Protein AF-A0AAV0Y1Q4-F1 (afdb_monomer_lite)

pLDDT: mean 83.1, std 16.44, range [34.47, 97.0]

Sequence (114 aa):
MRDSINSKRNNLNVQSIKKYLDKGNKQPVLVFFGGSTDKEIVVRLGLGNYTMLELTSYDLCDNLVFYLQLKIMSTKKIIAQEEIGYADKSGRQLNLSETQKLVCNQVHPITYEQ

Organism: NCBI:txid13131

Foldseek 3Di:
DDDDPPDPDPCPALVNVVCVCPPDDDQREAEEEVCPVVQVVCVVSVNNPGFYKYWWWFDPPPPQWIKTFIAGPVVRDTPDIDTLGGDDDDDTTDHPVRSCVSNDPDDDPDDDPD

Structure (mmCIF, N/CA/C/O backbone):
data_AF-A0AAV0Y1Q4-F1
#
_entry.id   AF-A0AAV0Y1Q4-F1
#
loop_
_atom_site.group_PDB
_atom_site.id
_atom_site.type_symbol
_atom_site.label_atom_id
_atom_site.label_alt_id
_atom_site.label_comp_id
_atom_site.label_asym_id
_atom_site.label_entity_id
_atom_site.label_seq_id
_atom_site.pdbx_PDB_ins_code
_atom_site.Cartn_x
_atom_site.Cartn_y
_atom_site.Cartn_z
_atom_site.occupancy
_atom_site.B_iso_or_equiv
_atom_site.auth_seq_id
_atom_site.auth_comp_id
_atom_site.auth_asym_id
_atom_site.auth_atom_id
_atom_site.pdbx_PDB_model_num
ATOM 1 N N . MET A 1 1 ? -28.458 9.961 -16.756 1.00 36.31 1 MET A N 1
ATOM 2 C CA . MET A 1 1 ? -28.415 10.710 -15.484 1.00 36.31 1 MET A CA 1
ATOM 3 C C . MET A 1 1 ? -28.968 9.813 -14.396 1.00 36.31 1 MET A C 1
ATOM 5 O O . MET A 1 1 ? -30.156 9.528 -14.433 1.00 36.31 1 MET A O 1
ATOM 9 N N . ARG A 1 2 ? -28.123 9.263 -13.520 1.00 34.47 2 ARG A N 1
ATOM 10 C CA . ARG A 1 2 ? -28.567 8.405 -12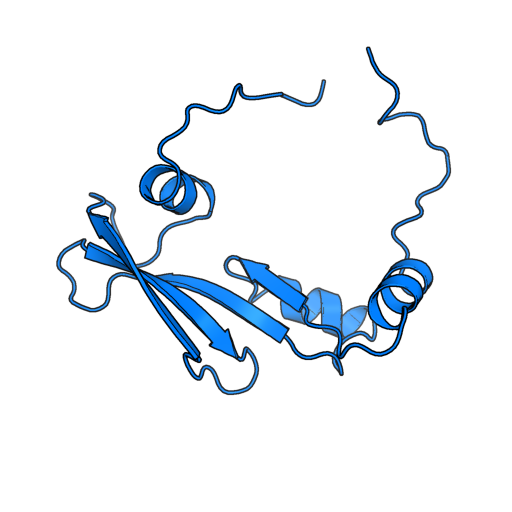.410 1.00 34.47 2 ARG A CA 1
ATOM 11 C C . ARG A 1 2 ? -27.940 8.900 -11.108 1.00 34.47 2 ARG A C 1
ATOM 13 O O . ARG A 1 2 ? -26.793 8.601 -10.814 1.00 34.47 2 ARG A O 1
ATOM 20 N N . ASP A 1 3 ? -28.713 9.716 -10.403 1.00 37.53 3 ASP A N 1
ATOM 21 C CA . ASP A 1 3 ? -28.967 9.685 -8.957 1.00 37.53 3 ASP A CA 1
ATOM 22 C C . ASP A 1 3 ? -27.817 9.528 -7.939 1.00 37.53 3 ASP A C 1
ATOM 24 O O . ASP A 1 3 ? -28.097 9.118 -6.815 1.00 37.53 3 ASP A O 1
ATOM 28 N N . SER A 1 4 ? -26.558 9.889 -8.224 1.00 43.00 4 SER A N 1
ATOM 29 C CA . SER A 1 4 ? -25.532 9.960 -7.154 1.00 43.00 4 SER A CA 1
ATOM 30 C C . SER A 1 4 ? -25.304 11.373 -6.594 1.00 43.00 4 SER A C 1
ATOM 32 O O . SER A 1 4 ? -24.953 11.518 -5.425 1.00 43.00 4 SER A O 1
ATOM 34 N N . ILE A 1 5 ? -25.587 12.431 -7.365 1.00 46.06 5 ILE A N 1
ATOM 35 C CA . ILE A 1 5 ? -25.145 13.800 -7.022 1.00 46.06 5 ILE A CA 1
ATOM 36 C C . ILE A 1 5 ? -26.179 14.591 -6.188 1.00 46.06 5 ILE A C 1
ATOM 38 O O . ILE A 1 5 ? -25.846 15.592 -5.563 1.00 46.06 5 ILE A O 1
ATOM 42 N N . ASN A 1 6 ? -27.427 14.120 -6.073 1.00 45.22 6 ASN A N 1
ATOM 43 C CA . ASN A 1 6 ? -28.514 14.855 -5.400 1.00 45.22 6 ASN A CA 1
ATOM 44 C C . ASN A 1 6 ? -28.898 14.328 -4.002 1.00 45.22 6 ASN A C 1
ATOM 46 O O . ASN A 1 6 ? -30.043 14.474 -3.564 1.00 45.22 6 ASN A O 1
ATOM 50 N N . SER A 1 7 ? -27.961 13.740 -3.251 1.00 50.06 7 SER A N 1
ATOM 51 C CA . SER A 1 7 ? -28.222 13.414 -1.843 1.00 50.06 7 SER A CA 1
ATOM 52 C C . SER A 1 7 ? -27.869 14.609 -0.939 1.00 50.06 7 SER A C 1
ATOM 54 O O . SER A 1 7 ? -26.709 14.935 -0.714 1.00 50.06 7 SER A O 1
ATOM 56 N N . LYS A 1 8 ? -28.886 15.271 -0.365 1.00 53.78 8 LYS A N 1
ATOM 57 C CA . LYS A 1 8 ? -28.738 16.348 0.646 1.00 53.78 8 LYS A CA 1
ATOM 58 C C . LYS A 1 8 ? -28.131 15.873 1.982 1.00 53.78 8 LYS A C 1
ATOM 60 O O . LYS A 1 8 ? -28.125 16.617 2.959 1.00 53.78 8 LYS A O 1
ATOM 65 N N . ARG A 1 9 ? -27.665 14.624 2.069 1.00 50.09 9 ARG A N 1
ATOM 66 C CA . ARG A 1 9 ? -27.104 14.019 3.278 1.00 50.09 9 ARG A CA 1
ATOM 67 C C . ARG A 1 9 ? -25.674 13.593 2.993 1.00 50.09 9 ARG A C 1
ATOM 69 O O . ARG A 1 9 ? -25.439 12.507 2.472 1.00 50.09 9 ARG A O 1
ATOM 76 N N . ASN A 1 10 ? -24.718 14.432 3.382 1.00 53.47 10 ASN A N 1
ATOM 77 C CA . ASN A 1 10 ? -23.335 13.997 3.494 1.00 53.47 10 ASN A CA 1
ATOM 78 C C . ASN A 1 10 ? -23.243 12.968 4.639 1.00 53.47 10 ASN A C 1
ATOM 80 O O . ASN A 1 10 ? -23.078 13.319 5.807 1.00 53.47 10 ASN A O 1
ATOM 84 N N . ASN A 1 11 ? -23.444 11.692 4.306 1.00 56.09 11 ASN A N 1
ATOM 85 C CA . ASN A 1 11 ? -23.382 10.573 5.248 1.00 56.09 11 ASN A CA 1
ATOM 86 C C . ASN A 1 11 ? -21.933 10.159 5.556 1.00 56.09 11 ASN A C 1
ATOM 88 O O . ASN A 1 11 ? -21.714 9.250 6.350 1.00 56.09 11 ASN A O 1
ATOM 92 N N . LEU A 1 12 ? -20.935 10.809 4.951 1.00 66.06 12 LEU A N 1
ATOM 93 C CA . LEU A 1 12 ? -19.520 10.556 5.201 1.00 66.06 12 LEU A CA 1
ATOM 94 C C . LEU A 1 12 ? -19.021 11.460 6.337 1.00 66.06 12 LEU A C 1
ATOM 96 O O . LEU A 1 12 ? -18.159 12.316 6.172 1.00 66.06 12 LEU A O 1
ATOM 100 N N . ASN A 1 13 ? -19.606 11.283 7.522 1.00 79.62 13 ASN A N 1
ATOM 101 C CA . ASN A 1 13 ? -19.116 11.897 8.754 1.00 79.62 13 ASN A CA 1
ATOM 102 C C . ASN A 1 13 ? -18.383 10.860 9.620 1.00 79.62 13 ASN A C 1
ATOM 104 O O . ASN A 1 13 ? -18.570 9.651 9.467 1.00 79.62 13 ASN A O 1
ATOM 108 N N . VAL A 1 14 ? -17.562 11.333 10.563 1.00 83.06 14 VAL A N 1
ATOM 109 C CA . VAL A 1 14 ? -16.761 10.470 11.452 1.00 83.06 14 VAL A CA 1
ATOM 110 C C . VAL A 1 14 ? -17.615 9.417 12.157 1.00 83.06 14 VAL A C 1
ATOM 112 O O . VAL A 1 14 ? -17.200 8.268 12.267 1.00 83.06 14 VAL A O 1
ATOM 115 N N . GLN A 1 15 ? -18.818 9.781 12.611 1.00 84.81 15 GLN A N 1
ATOM 116 C CA . GLN A 1 15 ? -19.717 8.853 13.304 1.00 84.81 15 GLN A CA 1
ATOM 117 C C . GLN A 1 15 ? -20.175 7.710 12.395 1.00 84.81 15 GLN A C 1
ATOM 119 O O . GLN A 1 15 ? -20.243 6.565 12.834 1.00 84.81 15 GLN A O 1
ATOM 124 N N . SER A 1 16 ? -20.451 8.004 11.127 1.00 85.31 16 SER A N 1
ATOM 125 C CA . SER A 1 16 ? -20.865 7.008 10.140 1.00 85.31 16 SER A CA 1
ATOM 126 C C . SER A 1 16 ? -19.716 6.065 9.790 1.00 85.31 16 SER A C 1
ATOM 128 O O . SER A 1 16 ? -19.930 4.858 9.701 1.00 85.31 16 SER A O 1
ATOM 130 N N . ILE A 1 17 ? -18.490 6.591 9.692 1.00 84.62 17 ILE A N 1
ATOM 131 C CA . ILE A 1 17 ? -17.278 5.783 9.497 1.00 84.62 17 ILE A CA 1
ATOM 132 C C . ILE A 1 17 ? -17.041 4.876 10.711 1.00 84.62 17 ILE A C 1
ATOM 134 O O . ILE A 1 17 ? -16.890 3.671 10.540 1.00 84.62 17 ILE A O 1
ATOM 138 N N . LYS A 1 18 ? -17.090 5.412 11.939 1.00 86.50 18 LYS A N 1
ATOM 139 C CA . LYS A 1 18 ? -16.947 4.614 13.174 1.00 86.50 18 LYS A CA 1
ATOM 140 C C . LYS A 1 18 ? -17.991 3.510 13.257 1.00 86.50 18 LYS A C 1
ATOM 142 O O . LYS A 1 18 ? -17.646 2.351 13.423 1.00 86.50 18 LYS A O 1
ATOM 147 N N . LYS A 1 19 ? -19.263 3.844 13.022 1.00 87.38 19 LYS A N 1
ATOM 148 C CA . LYS A 1 19 ? -20.355 2.864 13.015 1.00 87.38 19 LYS A CA 1
ATOM 149 C C . LYS A 1 19 ? -20.130 1.744 11.997 1.00 87.38 19 LYS A C 1
ATOM 151 O O . LYS A 1 19 ? -20.569 0.626 12.239 1.00 87.38 19 LYS A O 1
ATOM 156 N N . TYR A 1 20 ? -19.497 2.040 10.863 1.00 87.12 20 TYR A N 1
ATOM 157 C CA . TYR A 1 20 ? -19.136 1.031 9.872 1.00 87.12 20 TYR A CA 1
ATOM 158 C C . TYR A 1 20 ? -17.964 0.158 10.339 1.00 87.12 20 TYR A C 1
ATOM 160 O O . TYR A 1 20 ? -18.049 -1.062 10.233 1.00 87.12 20 TYR A O 1
ATOM 168 N N . LEU A 1 21 ? -16.905 0.768 10.882 1.00 87.38 21 LEU A N 1
ATOM 169 C CA . LEU A 1 21 ? -15.720 0.059 11.380 1.00 87.38 21 LEU A CA 1
ATOM 170 C C . LEU A 1 21 ? -16.044 -0.844 12.575 1.00 87.38 21 LEU A C 1
ATOM 172 O O . LEU A 1 21 ? -15.571 -1.972 12.638 1.00 87.38 21 LEU A O 1
ATOM 176 N N . ASP A 1 22 ? -16.909 -0.385 13.473 1.00 87.50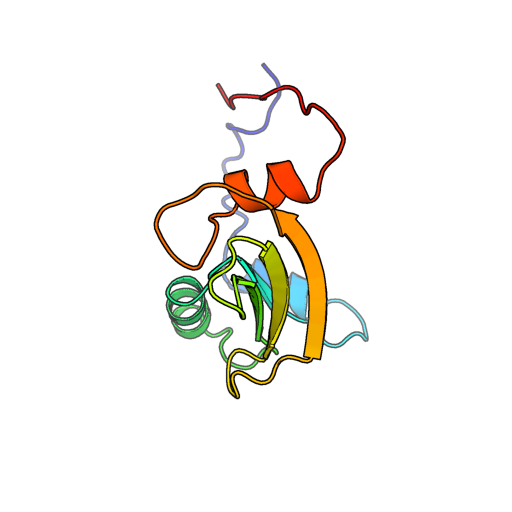 22 ASP A N 1
ATOM 177 C CA . ASP A 1 22 ? -17.291 -1.110 14.687 1.00 87.50 22 ASP A CA 1
ATOM 178 C C . ASP A 1 22 ? -18.443 -2.108 14.438 1.00 87.50 22 ASP A C 1
ATOM 180 O O . ASP A 1 22 ? -19.003 -2.688 15.371 1.00 87.50 22 ASP A O 1
ATOM 184 N N . LYS A 1 23 ? -18.859 -2.302 13.177 1.00 87.19 23 LYS A N 1
ATOM 185 C CA . LYS A 1 23 ? -19.993 -3.166 12.840 1.00 87.19 23 LYS A CA 1
ATOM 186 C C . LYS A 1 23 ? -19.598 -4.645 12.875 1.00 87.19 23 LYS A C 1
ATOM 188 O O . LYS A 1 23 ? -18.938 -5.154 11.971 1.00 87.19 23 LYS A O 1
ATOM 193 N N . GLY A 1 24 ? -20.159 -5.370 13.840 1.00 83.88 24 GLY A N 1
ATOM 194 C CA . GLY A 1 24 ? -20.016 -6.824 13.967 1.00 83.88 24 GLY A CA 1
ATOM 195 C C . GLY A 1 24 ? -18.788 -7.236 14.781 1.00 83.88 24 GLY A C 1
ATOM 196 O O . GLY A 1 24 ? -18.153 -6.413 15.422 1.00 83.88 24 GLY A O 1
ATOM 197 N N . ASN A 1 25 ? -18.452 -8.529 14.760 1.00 83.31 25 ASN A N 1
ATOM 198 C CA . ASN A 1 25 ? -17.409 -9.111 15.622 1.00 83.31 25 ASN A CA 1
ATOM 199 C C . ASN A 1 25 ? -16.051 -9.276 14.914 1.00 83.31 25 ASN A C 1
ATOM 201 O O . ASN A 1 25 ? -15.321 -10.227 15.186 1.00 83.31 25 ASN A O 1
ATOM 205 N N . LYS A 1 26 ? -15.724 -8.405 13.954 1.00 85.38 26 LYS A N 1
ATOM 206 C CA . LYS A 1 26 ? -14.439 -8.444 13.237 1.00 85.38 26 LYS A CA 1
ATOM 207 C C . LYS A 1 26 ? -13.585 -7.255 13.641 1.00 85.38 26 LYS A C 1
ATOM 209 O O . LYS A 1 26 ? -14.114 -6.190 13.931 1.00 85.38 26 LYS A O 1
ATOM 214 N N . GLN A 1 27 ? -12.269 -7.431 13.611 1.00 87.50 27 GLN A N 1
ATOM 215 C CA . GLN A 1 27 ? -11.343 -6.325 13.805 1.00 87.50 27 GLN A CA 1
ATOM 216 C C . GLN A 1 27 ? -11.298 -5.470 12.527 1.00 87.50 27 GLN A C 1
ATOM 218 O O . GLN A 1 27 ? -10.913 -5.986 11.473 1.00 87.50 27 GLN A O 1
ATOM 223 N N . PRO A 1 28 ? -11.699 -4.190 12.578 1.00 90.81 28 PRO A N 1
ATOM 224 C CA . PRO A 1 28 ? -11.616 -3.307 11.424 1.00 90.81 28 PRO A CA 1
ATOM 225 C C . PRO A 1 28 ? -10.167 -3.009 11.040 1.00 90.81 28 PRO A C 1
ATOM 227 O O . PRO A 1 28 ? -9.314 -2.737 11.890 1.00 90.81 28 PRO A O 1
ATOM 230 N N . VAL A 1 29 ? -9.918 -3.012 9.733 1.00 91.00 29 VAL A N 1
ATOM 231 C CA . VAL A 1 29 ? -8.631 -2.665 9.132 1.00 91.00 29 VAL A CA 1
ATOM 232 C C . VAL A 1 29 ? -8.867 -1.608 8.063 1.00 91.00 29 VAL A C 1
ATOM 234 O O . VAL A 1 29 ? -9.722 -1.774 7.194 1.00 91.00 29 VAL A O 1
ATOM 237 N N . LEU A 1 30 ? -8.101 -0.525 8.130 1.00 91.88 30 LEU A N 1
ATOM 238 C CA . LEU A 1 30 ? -8.069 0.520 7.114 1.00 91.88 30 LEU A CA 1
ATOM 239 C C . LEU A 1 30 ? -6.904 0.242 6.166 1.00 91.88 30 LEU A C 1
ATOM 241 O O . LEU A 1 30 ? -5.775 0.076 6.623 1.00 91.88 30 LEU A O 1
ATOM 245 N N . VAL A 1 31 ? -7.169 0.188 4.863 1.00 93.25 31 VAL A N 1
ATOM 246 C CA . VAL A 1 31 ? -6.144 -0.040 3.838 1.00 93.25 31 VAL A CA 1
ATOM 247 C C . VAL A 1 31 ? -6.080 1.181 2.934 1.00 93.25 31 VAL A C 1
ATOM 249 O O . VAL A 1 31 ? -7.098 1.590 2.381 1.00 93.25 31 VAL A O 1
ATOM 252 N N . PHE A 1 32 ? -4.886 1.746 2.778 1.00 92.81 32 PHE A N 1
ATOM 253 C CA . PHE A 1 32 ? -4.641 2.924 1.947 1.00 92.81 32 PHE A CA 1
ATOM 254 C C . PHE A 1 32 ? -3.697 2.590 0.800 1.00 92.81 32 PHE A C 1
ATOM 256 O O . PHE A 1 32 ? -2.789 1.781 0.978 1.00 92.81 32 PHE A O 1
ATOM 263 N N . PHE A 1 33 ? -3.855 3.252 -0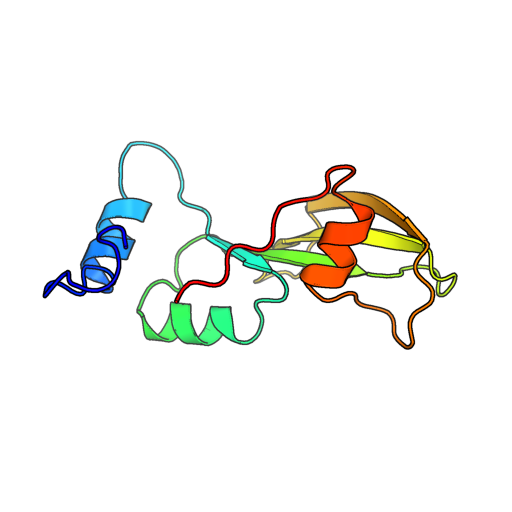.345 1.00 91.31 33 PHE A N 1
ATOM 264 C CA . PHE A 1 33 ? -2.896 3.167 -1.444 1.00 91.31 33 PHE A CA 1
ATOM 265 C C . PHE A 1 33 ? -1.965 4.385 -1.410 1.00 91.31 33 PHE A C 1
ATOM 267 O O . PHE A 1 33 ? -2.405 5.491 -1.702 1.00 91.31 33 PHE A O 1
ATOM 274 N N . GLY A 1 34 ? -0.693 4.205 -1.040 1.00 81.25 34 GLY A N 1
ATOM 275 C CA . GLY A 1 34 ? 0.240 5.336 -0.873 1.00 81.25 34 GLY A CA 1
ATOM 276 C C . GLY A 1 34 ? -0.190 6.347 0.207 1.00 81.25 34 GLY A C 1
ATOM 277 O O . GLY A 1 34 ? -0.046 7.553 0.033 1.00 81.25 34 GLY A O 1
ATOM 278 N N . GLY A 1 35 ? -0.751 5.855 1.315 1.00 76.06 35 GLY A N 1
ATOM 279 C CA . GLY A 1 35 ? -1.560 6.636 2.260 1.00 76.06 35 GLY A CA 1
ATOM 280 C C . GLY A 1 35 ? -0.822 7.467 3.308 1.00 76.06 35 GLY A C 1
ATOM 281 O O . GLY A 1 35 ? -1.357 7.662 4.401 1.00 76.06 35 GLY A O 1
ATOM 282 N N . SER A 1 36 ? 0.397 7.944 3.049 1.00 75.88 36 SER A N 1
ATOM 283 C CA . SER A 1 36 ? 1.144 8.740 4.039 1.00 75.88 36 SER A CA 1
ATOM 284 C C . SER A 1 36 ? 0.367 9.977 4.502 1.00 75.88 36 SER A C 1
ATOM 286 O O . SER A 1 36 ? 0.319 10.250 5.701 1.00 75.88 36 SER A O 1
ATOM 288 N N . THR A 1 37 ? -0.289 10.673 3.571 1.00 80.69 37 THR A N 1
ATOM 289 C CA . THR A 1 37 ? -1.139 11.839 3.860 1.00 80.69 37 THR A CA 1
ATOM 290 C C . THR A 1 37 ? -2.492 11.423 4.441 1.00 80.69 37 THR A C 1
ATOM 292 O O . THR A 1 37 ? -2.975 12.037 5.394 1.00 80.69 37 THR A O 1
ATOM 295 N N . ASP A 1 38 ? -3.077 10.333 3.942 1.00 83.38 38 ASP A N 1
ATOM 296 C CA . ASP A 1 38 ? -4.375 9.827 4.410 1.00 83.38 38 ASP A CA 1
ATOM 297 C C . ASP A 1 38 ? -4.345 9.440 5.891 1.00 83.38 38 ASP A C 1
ATOM 299 O O . ASP A 1 38 ? -5.291 9.709 6.633 1.00 83.38 38 ASP A O 1
ATOM 303 N N . LYS A 1 39 ? -3.224 8.876 6.358 1.00 86.25 39 LYS A N 1
ATOM 304 C CA . LYS A 1 39 ? -3.014 8.554 7.774 1.00 86.25 39 LYS A CA 1
ATOM 305 C C . LYS A 1 39 ? -3.221 9.772 8.670 1.00 86.25 39 LYS A C 1
ATOM 307 O O . LYS A 1 39 ? -3.854 9.658 9.718 1.00 86.25 39 LYS A O 1
ATOM 312 N N . GLU A 1 40 ? -2.689 10.930 8.286 1.00 87.25 40 GLU A N 1
ATOM 313 C CA . GLU A 1 40 ? -2.811 12.144 9.091 1.00 87.25 40 GLU A CA 1
ATOM 314 C C . GLU A 1 40 ? -4.26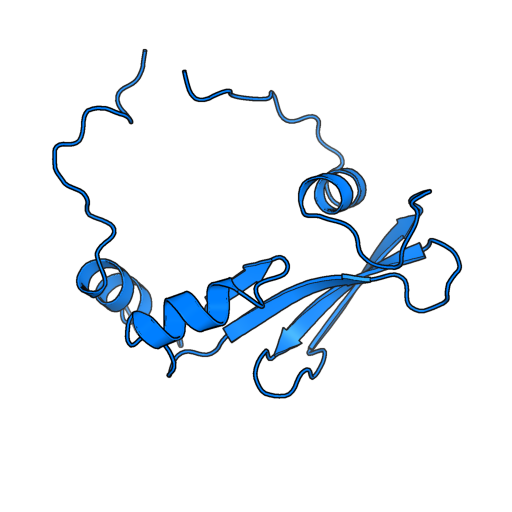8 12.610 9.177 1.00 87.25 40 GLU A C 1
ATOM 316 O O . GLU A 1 40 ? -4.754 12.942 10.260 1.00 87.25 40 GLU A O 1
ATOM 321 N N . ILE A 1 41 ? -4.992 12.557 8.057 1.00 86.94 41 ILE A N 1
ATOM 322 C CA . ILE A 1 41 ? -6.421 12.880 8.003 1.00 86.94 41 ILE A CA 1
ATOM 323 C C . ILE A 1 41 ? -7.200 11.956 8.946 1.00 86.94 41 ILE A C 1
ATOM 325 O O . ILE A 1 41 ? -7.972 12.420 9.781 1.00 86.94 41 ILE A O 1
ATOM 329 N N . VAL A 1 42 ? -6.955 10.650 8.878 1.00 87.75 42 VAL A N 1
ATOM 330 C CA . VAL A 1 42 ? -7.637 9.634 9.696 1.00 87.75 42 VAL A CA 1
ATOM 331 C C . VAL A 1 42 ? -7.348 9.819 11.189 1.00 87.75 42 VAL A C 1
ATOM 333 O O . VAL A 1 42 ? -8.255 9.709 12.018 1.00 87.75 42 VAL A O 1
ATOM 336 N N . VAL A 1 43 ? -6.112 10.174 11.551 1.00 87.81 43 VAL A N 1
ATOM 337 C CA . VAL A 1 43 ? -5.755 10.525 12.934 1.00 87.81 43 VAL A CA 1
ATOM 338 C C . VAL A 1 43 ? -6.527 11.761 13.398 1.00 87.81 43 VAL A C 1
ATOM 340 O O . VAL A 1 43 ? -7.126 11.722 14.473 1.00 87.81 43 VAL A O 1
ATOM 343 N N . ARG A 1 44 ? -6.597 12.822 12.581 1.00 88.88 44 ARG A N 1
ATOM 344 C CA . ARG A 1 44 ? -7.367 14.044 12.892 1.00 88.88 44 ARG A CA 1
ATOM 345 C C . ARG A 1 44 ? -8.871 13.782 13.015 1.00 88.88 44 ARG A C 1
ATOM 347 O O . ARG A 1 44 ? -9.541 14.440 13.803 1.00 88.88 44 ARG A O 1
ATOM 354 N N . LEU A 1 45 ? -9.396 12.785 12.303 1.00 87.00 45 LEU A N 1
ATOM 355 C CA . LEU A 1 45 ? -10.781 12.314 12.432 1.00 87.00 45 LEU A CA 1
ATOM 356 C C . LEU A 1 45 ? -11.021 11.461 13.696 1.00 87.00 45 LEU A C 1
ATOM 358 O O . LEU A 1 45 ? -12.137 10.994 13.926 1.00 87.00 45 LEU A O 1
ATOM 362 N N . GLY A 1 46 ? -10.001 11.238 14.532 1.00 87.12 46 GLY A N 1
ATOM 363 C CA . GLY A 1 46 ? -10.114 10.437 15.752 1.00 87.12 46 GLY A CA 1
ATOM 364 C C . GLY A 1 46 ? -10.265 8.939 15.476 1.00 87.12 46 GLY A C 1
ATOM 365 O O . GLY A 1 46 ? -10.921 8.235 16.248 1.00 87.12 46 GLY A O 1
ATOM 366 N N . LEU A 1 47 ? -9.695 8.471 14.362 1.00 87.88 47 LEU A N 1
ATOM 367 C CA . LEU A 1 47 ? -9.674 7.074 13.912 1.00 87.88 47 LEU A CA 1
ATOM 368 C C . LEU A 1 47 ? -8.252 6.475 13.987 1.00 87.88 47 LEU A C 1
ATOM 370 O O . LEU A 1 47 ? -7.976 5.426 13.413 1.00 87.88 47 LEU A O 1
ATOM 374 N N . GLY A 1 48 ? -7.334 7.131 14.705 1.00 85.75 48 GLY A N 1
ATOM 375 C CA . GLY A 1 48 ? -5.927 6.727 14.826 1.00 85.75 48 GLY A CA 1
ATOM 376 C C . GLY A 1 48 ? -5.687 5.355 15.470 1.00 85.75 48 GLY A C 1
ATOM 377 O O . GLY A 1 48 ? -4.625 4.773 15.275 1.00 85.75 48 GLY A O 1
ATOM 378 N N . ASN A 1 49 ? -6.667 4.838 16.214 1.00 88.00 49 ASN A N 1
ATOM 379 C CA . ASN A 1 49 ? -6.540 3.595 16.983 1.00 88.00 49 ASN A CA 1
ATOM 380 C C . ASN A 1 49 ? -6.820 2.331 16.155 1.00 88.00 49 ASN A C 1
ATOM 382 O O . ASN A 1 49 ? -6.578 1.224 16.631 1.00 88.00 49 ASN A O 1
ATOM 386 N N . TYR A 1 50 ? -7.348 2.478 14.939 1.00 90.62 50 TYR A N 1
ATOM 387 C CA . TYR A 1 50 ? -7.620 1.345 14.062 1.00 90.62 50 TYR A CA 1
ATOM 388 C C . TYR A 1 50 ? -6.336 0.829 13.412 1.00 90.62 50 TYR A C 1
ATOM 390 O O . TYR A 1 50 ? -5.396 1.585 13.161 1.00 90.62 50 TYR A O 1
ATOM 398 N N . THR A 1 51 ? -6.293 -0.468 13.102 1.00 91.75 51 THR A N 1
ATOM 399 C CA . THR A 1 51 ? -5.175 -1.044 12.352 1.00 91.75 51 THR A CA 1
ATOM 400 C C . THR A 1 51 ? -5.143 -0.442 10.951 1.00 91.75 51 THR A C 1
ATOM 402 O O . THR A 1 51 ? -6.123 -0.529 10.213 1.00 91.75 51 THR A O 1
ATOM 405 N N . MET A 1 52 ? -4.008 0.156 10.585 1.00 93.94 52 MET A N 1
ATOM 406 C CA . MET A 1 52 ? -3.808 0.791 9.284 1.00 93.94 52 MET A CA 1
ATOM 407 C C . MET A 1 52 ? -2.736 0.059 8.490 1.00 93.94 52 MET A C 1
ATOM 409 O O . MET A 1 52 ? -1.609 -0.135 8.967 1.00 93.94 52 MET A O 1
ATOM 413 N N . LEU A 1 53 ? -3.092 -0.309 7.268 1.00 95.31 53 LEU A N 1
ATOM 414 C CA . LEU A 1 53 ? -2.218 -0.933 6.298 1.00 95.31 53 LEU A CA 1
ATOM 415 C C . LEU A 1 53 ? -2.023 -0.013 5.097 1.00 95.31 53 LEU A C 1
ATOM 417 O O . LEU A 1 53 ? -2.917 0.724 4.690 1.00 95.31 53 LEU A O 1
ATOM 421 N N . GLU A 1 54 ? -0.838 -0.087 4.521 1.00 94.81 54 GLU A N 1
ATOM 422 C CA . GLU A 1 54 ? -0.443 0.644 3.330 1.00 94.81 54 GLU A CA 1
ATOM 423 C C . GLU A 1 54 ? -0.157 -0.362 2.221 1.00 94.81 54 GLU A C 1
ATOM 425 O O . GLU A 1 54 ? 0.675 -1.256 2.375 1.00 94.81 54 GLU A O 1
ATOM 430 N N . LEU A 1 55 ? -0.883 -0.217 1.121 1.00 95.56 55 LEU A N 1
ATOM 431 C CA . LEU A 1 55 ? -0.661 -0.904 -0.134 1.00 95.56 55 LEU A CA 1
ATOM 432 C C . LEU A 1 55 ? 0.166 0.018 -1.035 1.00 95.56 55 LEU A C 1
ATOM 434 O O . LEU A 1 55 ? -0.219 1.157 -1.303 1.00 95.56 55 LEU A O 1
ATOM 438 N N . THR A 1 56 ? 1.325 -0.453 -1.480 1.00 94.75 56 THR A N 1
ATOM 439 C CA . THR A 1 56 ? 2.234 0.305 -2.355 1.00 94.75 56 THR A CA 1
ATOM 440 C C . THR A 1 56 ? 2.856 -0.622 -3.374 1.00 94.75 56 THR A C 1
ATOM 442 O O . THR A 1 56 ? 3.205 -1.745 -3.022 1.00 94.75 56 THR A O 1
ATOM 445 N N . SER A 1 57 ? 3.072 -0.146 -4.591 1.00 95.00 57 SER A N 1
ATOM 446 C CA . SER A 1 57 ? 3.948 -0.809 -5.554 1.00 95.00 57 SER A CA 1
ATOM 447 C C . SER A 1 57 ? 5.377 -0.289 -5.412 1.00 95.00 57 SER A C 1
ATOM 449 O O . SER A 1 57 ? 5.584 0.905 -5.192 1.00 95.00 57 SER A O 1
ATOM 451 N N . TYR A 1 58 ? 6.367 -1.172 -5.501 1.00 95.00 58 TYR A N 1
ATOM 452 C CA . TYR A 1 58 ? 7.766 -0.779 -5.383 1.00 95.00 58 TYR A CA 1
ATOM 453 C C . TYR A 1 58 ? 8.694 -1.668 -6.212 1.00 95.00 58 TYR A C 1
ATOM 455 O O . TYR A 1 58 ? 8.552 -2.889 -6.190 1.00 95.00 58 TYR A O 1
ATOM 463 N N . ASP A 1 59 ? 9.657 -1.062 -6.901 1.00 95.50 59 ASP A N 1
ATOM 464 C CA . ASP A 1 59 ? 10.778 -1.764 -7.529 1.00 95.50 59 ASP A CA 1
ATOM 465 C C . ASP A 1 59 ? 11.886 -1.972 -6.490 1.00 95.50 59 ASP A C 1
ATOM 467 O O . ASP A 1 59 ? 12.524 -1.020 -6.029 1.00 95.50 59 ASP A O 1
ATOM 471 N N . LEU A 1 60 ? 12.113 -3.225 -6.097 1.00 90.50 60 LEU A N 1
ATOM 472 C CA . LEU A 1 60 ? 13.083 -3.588 -5.061 1.00 90.50 60 LEU A CA 1
ATOM 473 C C . LEU A 1 60 ? 14.514 -3.713 -5.581 1.00 90.50 60 LEU A C 1
ATOM 475 O O . LEU A 1 60 ? 15.446 -3.453 -4.816 1.00 90.50 60 LEU A O 1
ATOM 479 N N . CYS A 1 61 ? 14.680 -4.082 -6.847 1.00 91.38 61 CYS A N 1
ATOM 480 C CA . CYS A 1 61 ? 15.961 -4.470 -7.430 1.00 91.38 61 CYS A CA 1
ATOM 481 C C . CYS A 1 61 ? 16.523 -3.431 -8.405 1.00 91.38 61 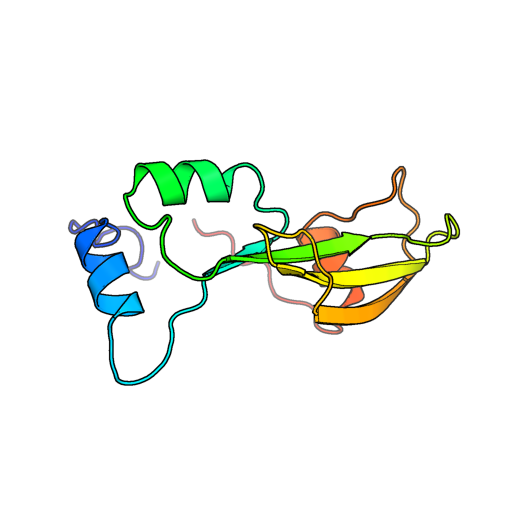CYS A C 1
ATOM 483 O O . CYS A 1 61 ? 17.606 -3.656 -8.935 1.00 91.38 61 CYS A O 1
ATOM 485 N N . ASP A 1 62 ? 15.816 -2.315 -8.606 1.00 89.81 62 ASP A N 1
ATOM 486 C CA . A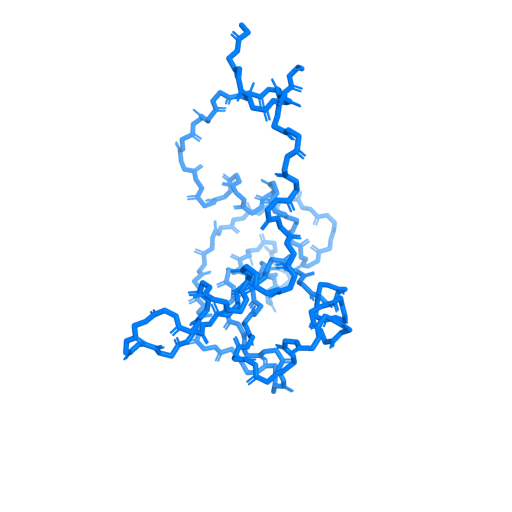SP A 1 62 ? 16.178 -1.262 -9.562 1.00 89.81 62 ASP A CA 1
ATOM 487 C C . ASP A 1 62 ? 16.299 -1.813 -10.992 1.00 89.81 62 ASP A C 1
ATOM 489 O O . ASP A 1 62 ? 17.198 -1.482 -11.761 1.00 89.81 62 ASP A O 1
ATOM 493 N N . ASN A 1 63 ? 15.401 -2.743 -11.317 1.00 93.81 63 ASN A N 1
ATOM 494 C CA . ASN A 1 63 ? 15.348 -3.447 -12.594 1.00 93.81 63 ASN A CA 1
ATOM 495 C C . ASN A 1 63 ? 13.990 -3.280 -13.288 1.00 93.81 63 ASN A C 1
ATOM 497 O O . ASN A 1 63 ? 13.684 -4.026 -14.220 1.00 93.81 63 ASN A O 1
ATOM 501 N N . LEU A 1 64 ? 13.190 -2.312 -12.827 1.00 95.31 64 LEU A N 1
ATOM 502 C CA . LEU A 1 64 ? 11.861 -1.968 -13.324 1.00 95.31 64 LEU A CA 1
ATOM 503 C C . LEU A 1 64 ? 10.823 -3.088 -13.151 1.00 95.31 64 LEU A C 1
ATOM 505 O O . LEU A 1 64 ? 9.741 -3.018 -13.735 1.00 95.31 64 LEU A O 1
ATOM 509 N N . VAL A 1 65 ? 11.125 -4.102 -12.331 1.00 95.56 65 VAL A N 1
ATOM 510 C CA . VAL A 1 65 ? 10.171 -5.128 -11.901 1.00 95.56 65 VAL A CA 1
ATOM 511 C C . VAL A 1 65 ? 9.553 -4.695 -10.580 1.00 95.56 65 VAL A C 1
ATOM 513 O O . VAL A 1 65 ? 10.220 -4.582 -9.549 1.00 95.56 65 VAL A O 1
ATOM 516 N N . PHE A 1 66 ? 8.249 -4.453 -10.608 1.00 96.38 66 PHE A N 1
ATOM 517 C CA . PHE A 1 66 ? 7.514 -3.926 -9.474 1.00 96.38 66 PHE A CA 1
ATOM 518 C C . PHE A 1 66 ? 6.834 -5.035 -8.682 1.00 96.38 66 PHE A C 1
ATOM 520 O O . PHE A 1 66 ? 6.301 -6.003 -9.226 1.00 96.38 66 PHE A O 1
ATOM 527 N N . TYR A 1 67 ? 6.789 -4.826 -7.371 1.00 96.38 67 TYR A N 1
ATOM 528 C CA . TYR A 1 67 ? 6.088 -5.670 -6.419 1.00 96.38 67 TYR A CA 1
ATOM 529 C C . TYR A 1 67 ? 4.987 -4.877 -5.734 1.00 96.38 67 TYR A C 1
ATOM 531 O O . TYR A 1 67 ? 5.221 -3.761 -5.270 1.00 96.38 67 TYR A O 1
ATOM 539 N N . LEU A 1 68 ? 3.803 -5.462 -5.604 1.00 96.38 68 LEU A N 1
ATOM 540 C CA . LEU A 1 68 ? 2.744 -4.939 -4.756 1.00 96.38 68 LEU A CA 1
ATOM 541 C C . LEU A 1 68 ? 2.977 -5.407 -3.321 1.00 96.38 68 LEU A C 1
ATOM 543 O O . LEU A 1 68 ? 2.983 -6.599 -3.035 1.00 96.38 68 LEU A O 1
ATOM 547 N N . GLN A 1 69 ? 3.173 -4.458 -2.415 1.00 96.12 69 GLN A N 1
ATOM 548 C CA . GLN A 1 69 ? 3.507 -4.696 -1.018 1.00 96.12 69 GLN A CA 1
ATOM 549 C C . GLN A 1 69 ? 2.385 -4.200 -0.115 1.00 96.12 69 GLN A C 1
ATOM 551 O O . GLN A 1 69 ? 1.980 -3.040 -0.205 1.00 96.12 69 GLN A O 1
ATOM 556 N N . LEU A 1 70 ? 1.950 -5.055 0.808 1.00 96.50 70 LEU A N 1
ATOM 557 C CA . LEU A 1 70 ? 1.067 -4.693 1.909 1.00 96.50 70 LEU A CA 1
ATOM 558 C C . LEU A 1 70 ? 1.899 -4.541 3.185 1.00 96.50 70 LEU A C 1
ATOM 560 O O . LEU A 1 70 ? 2.599 -5.470 3.597 1.00 96.50 70 LEU A O 1
ATOM 564 N N . LYS A 1 71 ? 1.830 -3.369 3.814 1.00 95.50 71 LYS A N 1
ATOM 565 C CA . LYS A 1 71 ? 2.669 -2.981 4.954 1.00 95.50 71 LYS A CA 1
ATOM 566 C C . LYS A 1 71 ? 1.829 -2.525 6.131 1.00 95.50 71 LYS A C 1
ATOM 568 O O . LYS A 1 71 ? 0.821 -1.851 5.955 1.00 95.50 71 LYS A O 1
ATOM 573 N N . ILE A 1 72 ? 2.288 -2.801 7.345 1.00 94.06 72 ILE A N 1
ATOM 574 C CA . ILE A 1 72 ? 1.737 -2.174 8.551 1.00 94.06 72 ILE A CA 1
ATOM 575 C C . ILE A 1 72 ? 2.252 -0.733 8.618 1.00 94.06 72 ILE A C 1
ATOM 577 O O . ILE A 1 72 ? 3.460 -0.507 8.647 1.00 94.06 72 ILE A O 1
ATOM 581 N N . MET A 1 73 ? 1.363 0.260 8.682 1.00 92.12 73 MET A N 1
ATOM 582 C CA . MET A 1 73 ? 1.776 1.668 8.589 1.00 92.12 73 MET A CA 1
ATOM 583 C C . MET A 1 73 ? 2.596 2.170 9.782 1.00 92.12 73 MET A C 1
ATOM 585 O O . MET A 1 73 ? 3.384 3.103 9.622 1.00 92.12 73 MET A O 1
ATOM 589 N N . SER A 1 74 ? 2.394 1.604 10.975 1.00 89.81 74 SER A N 1
ATOM 590 C CA . SER A 1 74 ? 3.105 2.004 12.196 1.00 89.81 74 SER A CA 1
ATOM 591 C C . SER A 1 74 ? 4.535 1.470 12.247 1.00 89.81 74 SER A C 1
ATOM 593 O O . SER A 1 74 ? 5.436 2.203 12.637 1.00 89.81 74 SER A O 1
ATOM 595 N N . THR A 1 75 ? 4.749 0.220 11.833 1.00 93.19 75 THR A N 1
ATOM 596 C CA . THR A 1 75 ? 6.054 -0.459 11.911 1.00 93.19 75 THR A CA 1
ATOM 597 C C . THR A 1 75 ? 6.790 -0.520 10.578 1.00 93.19 75 THR A C 1
ATOM 599 O O . THR A 1 75 ? 7.942 -0.936 10.541 1.00 93.19 75 THR A O 1
ATOM 602 N N . LYS A 1 76 ? 6.119 -0.169 9.474 1.00 91.75 76 LYS A N 1
ATOM 603 C CA . LYS A 1 76 ? 6.595 -0.336 8.091 1.00 91.75 76 LYS A CA 1
ATOM 604 C C . LYS A 1 76 ? 6.942 -1.782 7.708 1.00 91.75 76 LYS A C 1
ATOM 606 O O . LYS A 1 76 ? 7.492 -2.017 6.636 1.00 91.75 76 LYS A O 1
ATOM 611 N N . LYS A 1 77 ? 6.557 -2.763 8.533 1.00 95.69 77 LYS A N 1
ATOM 612 C CA . LYS A 1 77 ? 6.746 -4.189 8.257 1.00 95.69 77 LYS A CA 1
ATOM 613 C C . LYS A 1 77 ? 5.878 -4.619 7.074 1.00 95.69 77 LYS A C 1
ATOM 615 O O . LYS A 1 77 ? 4.662 -4.430 7.113 1.00 95.69 77 LYS A O 1
ATOM 620 N N . ILE A 1 78 ? 6.495 -5.240 6.070 1.00 96.12 78 ILE A N 1
ATOM 621 C CA . ILE A 1 78 ? 5.800 -5.913 4.965 1.00 96.12 78 ILE A CA 1
ATOM 622 C C . ILE A 1 78 ? 5.179 -7.208 5.500 1.00 96.12 78 ILE A C 1
ATOM 624 O O . ILE A 1 78 ? 5.855 -7.996 6.163 1.00 96.12 78 ILE A O 1
ATOM 628 N N . ILE A 1 79 ? 3.886 -7.404 5.244 1.00 97.00 79 ILE A N 1
ATOM 629 C CA . ILE A 1 79 ? 3.128 -8.597 5.654 1.00 97.00 79 ILE A CA 1
ATOM 630 C C . ILE A 1 79 ? 2.703 -9.469 4.472 1.00 97.00 79 ILE A C 1
ATOM 632 O O . ILE A 1 79 ? 2.435 -10.648 4.666 1.00 97.00 79 ILE A O 1
ATOM 636 N N . ALA A 1 80 ? 2.662 -8.902 3.267 1.00 96.75 80 ALA A N 1
ATOM 637 C CA . ALA A 1 80 ? 2.467 -9.629 2.020 1.00 96.75 80 ALA A CA 1
ATOM 638 C C . ALA A 1 80 ? 3.154 -8.873 0.880 1.00 96.75 80 ALA A C 1
ATOM 640 O O . ALA A 1 80 ? 3.245 -7.640 0.914 1.00 96.75 80 ALA A O 1
ATOM 641 N N . GLN A 1 81 ? 3.635 -9.616 -0.109 1.00 96.75 81 GLN A N 1
ATOM 642 C CA . GLN A 1 81 ? 4.291 -9.074 -1.286 1.00 96.75 81 GLN A CA 1
ATOM 643 C C . GLN A 1 81 ? 4.086 -10.015 -2.467 1.00 96.75 81 GLN A C 1
ATOM 645 O O . GLN A 1 81 ? 4.324 -11.207 -2.322 1.00 96.75 81 GLN A O 1
ATOM 650 N N . GLU A 1 82 ? 3.724 -9.461 -3.619 1.00 95.81 82 GLU A N 1
ATOM 651 C CA . GLU A 1 82 ? 3.589 -10.200 -4.876 1.00 95.81 82 GLU A CA 1
ATOM 652 C C . GLU A 1 82 ? 4.218 -9.409 -6.019 1.00 95.81 82 GLU A C 1
ATOM 654 O O . GLU A 1 82 ? 4.138 -8.178 -6.040 1.00 95.81 82 GLU A O 1
ATOM 659 N N . GLU A 1 83 ? 4.855 -10.096 -6.963 1.00 95.94 83 GLU A N 1
ATOM 660 C CA . GLU A 1 83 ? 5.329 -9.468 -8.197 1.00 95.94 83 GLU A CA 1
ATOM 661 C C . GLU A 1 83 ? 4.125 -9.081 -9.066 1.00 95.94 83 GLU A C 1
ATOM 663 O O . GLU A 1 83 ? 3.210 -9.879 -9.262 1.00 95.94 83 GLU A O 1
ATOM 668 N N . ILE A 1 84 ? 4.116 -7.851 -9.581 1.00 95.31 84 ILE A N 1
ATOM 669 C CA . ILE A 1 84 ? 3.064 -7.358 -10.485 1.00 95.31 84 ILE A CA 1
ATOM 670 C C . ILE A 1 84 ? 3.573 -7.106 -11.904 1.00 95.31 84 ILE A C 1
ATOM 672 O O . ILE A 1 84 ? 2.775 -6.857 -12.799 1.00 95.31 84 ILE A O 1
ATOM 676 N N . GLY A 1 85 ? 4.883 -7.209 -12.124 1.00 94.00 85 GLY A N 1
ATOM 677 C CA . GLY A 1 85 ? 5.495 -7.191 -13.447 1.00 94.00 85 GLY A CA 1
ATOM 678 C C . GLY A 1 85 ? 6.300 -5.931 -13.742 1.00 94.00 85 GLY A C 1
ATOM 679 O O . GLY A 1 85 ? 6.637 -5.143 -12.858 1.00 94.00 85 GLY A O 1
ATOM 680 N N . TYR A 1 86 ? 6.643 -5.779 -15.017 1.00 95.31 86 TYR A N 1
ATOM 681 C CA . TYR A 1 86 ? 7.551 -4.748 -15.502 1.00 95.31 86 TYR A CA 1
ATOM 682 C C . TYR A 1 86 ? 6.814 -3.465 -15.902 1.00 95.31 86 TYR A C 1
ATOM 684 O O . TYR A 1 86 ? 5.795 -3.524 -16.592 1.00 95.31 86 TYR A O 1
ATOM 692 N N . ALA A 1 87 ? 7.369 -2.306 -15.547 1.00 94.06 87 ALA A N 1
ATOM 693 C CA . ALA A 1 87 ? 6.926 -1.018 -16.075 1.00 94.06 87 ALA A CA 1
ATOM 694 C C . ALA A 1 87 ? 8.108 -0.078 -16.328 1.00 94.06 87 ALA A C 1
ATOM 696 O O . ALA A 1 87 ? 8.887 0.214 -15.427 1.00 94.06 87 ALA A O 1
ATOM 697 N N . ASP A 1 88 ? 8.197 0.457 -17.544 1.00 92.88 88 ASP A N 1
ATOM 698 C CA . ASP A 1 88 ? 9.185 1.481 -17.878 1.00 92.88 88 ASP A CA 1
ATOM 699 C C . ASP A 1 88 ? 8.732 2.842 -17.328 1.00 92.88 88 ASP A C 1
ATOM 701 O O . ASP A 1 88 ? 7.847 3.507 -17.877 1.00 92.88 88 ASP A O 1
ATOM 705 N N . LYS A 1 89 ? 9.281 3.215 -16.170 1.00 88.69 89 LYS A N 1
ATOM 706 C CA . LYS A 1 89 ? 8.956 4.447 -15.454 1.00 88.69 89 LYS A CA 1
ATOM 707 C C . LYS A 1 89 ? 10.206 5.024 -14.800 1.00 88.69 89 LYS A C 1
ATOM 709 O O . LYS A 1 89 ? 11.022 4.307 -14.229 1.00 88.69 89 LYS A O 1
ATOM 714 N N . SER A 1 90 ? 10.291 6.353 -14.768 1.00 84.56 90 SER A N 1
ATOM 715 C CA . SER A 1 90 ? 11.229 7.049 -13.892 1.00 84.56 90 SER A CA 1
ATOM 716 C C . SER A 1 90 ? 10.784 6.972 -12.421 1.00 84.56 90 SER A C 1
ATOM 718 O O . SER A 1 90 ? 9.780 7.557 -12.005 1.00 84.56 90 SER A O 1
ATOM 720 N N . GLY A 1 91 ? 11.555 6.242 -11.615 1.00 89.12 91 GLY A N 1
ATOM 721 C CA . GLY A 1 91 ? 11.363 6.113 -10.171 1.00 89.12 91 GLY A CA 1
ATOM 722 C C . GLY A 1 91 ? 10.870 4.736 -9.728 1.00 89.12 91 GLY A C 1
ATOM 723 O O . GLY A 1 91 ? 10.413 3.919 -10.516 1.00 89.12 91 GLY A O 1
ATOM 724 N N . ARG A 1 92 ? 10.956 4.490 -8.417 1.00 92.19 92 ARG A N 1
ATOM 725 C CA . ARG A 1 92 ? 10.791 3.148 -7.834 1.00 92.19 92 ARG A CA 1
ATOM 726 C C . ARG A 1 92 ? 9.385 2.829 -7.338 1.00 92.19 92 ARG A C 1
ATOM 728 O O . ARG A 1 92 ? 9.193 1.778 -6.746 1.00 92.19 92 ARG A O 1
ATOM 735 N N . GLN A 1 93 ? 8.404 3.706 -7.541 1.00 93.62 93 GLN A N 1
ATOM 736 C CA . GLN A 1 93 ? 7.030 3.514 -7.067 1.00 93.62 93 GLN A CA 1
ATOM 737 C C . GLN A 1 93 ? 6.028 3.862 -8.166 1.00 93.62 93 GLN A C 1
ATOM 739 O O . GLN A 1 93 ? 6.137 4.914 -8.805 1.00 93.62 93 GLN A O 1
ATOM 744 N N . LEU A 1 94 ? 5.028 2.998 -8.357 1.00 93.12 94 LEU A N 1
ATOM 745 C CA . LEU A 1 94 ? 3.922 3.273 -9.268 1.00 93.12 94 LEU A CA 1
ATOM 746 C C . LEU A 1 94 ? 2.779 3.959 -8.510 1.00 93.12 94 LEU A C 1
ATOM 748 O O . LEU A 1 94 ? 2.530 3.712 -7.327 1.00 93.12 94 LEU A O 1
ATOM 752 N N . ASN A 1 95 ? 2.048 4.823 -9.205 1.00 91.81 95 ASN A N 1
ATOM 753 C CA . ASN A 1 95 ? 0.778 5.344 -8.717 1.00 91.81 95 ASN A CA 1
ATOM 754 C C . ASN A 1 95 ? -0.336 4.293 -8.880 1.00 91.81 95 ASN A C 1
ATOM 756 O O . ASN A 1 95 ? -0.122 3.197 -9.409 1.00 91.81 95 ASN A O 1
ATOM 760 N N . LEU A 1 96 ? -1.544 4.626 -8.419 1.00 90.62 96 LEU A N 1
ATOM 761 C CA . LEU A 1 96 ? -2.683 3.711 -8.456 1.00 90.62 96 LEU A CA 1
ATOM 762 C C . LEU A 1 96 ? -3.029 3.262 -9.884 1.00 90.62 96 LEU A C 1
ATOM 764 O O . LEU A 1 96 ? -3.243 2.076 -10.107 1.00 90.62 96 LEU A O 1
ATOM 768 N N . SER A 1 97 ? -3.045 4.185 -10.850 1.00 89.50 97 SER A N 1
ATOM 769 C CA . SER A 1 97 ? -3.394 3.883 -12.245 1.00 89.50 97 SER A CA 1
ATOM 770 C C . SER A 1 97 ? -2.346 2.998 -12.921 1.00 89.50 97 SER A C 1
ATOM 772 O O . SER A 1 97 ? -2.687 2.033 -13.595 1.00 89.50 97 SER A O 1
ATOM 774 N N . GLU A 1 98 ? -1.065 3.285 -12.717 1.00 92.25 98 GLU A N 1
ATOM 775 C CA . GLU A 1 98 ? 0.036 2.464 -13.230 1.00 92.25 98 GLU A CA 1
ATOM 776 C C . GLU A 1 98 ? 0.028 1.063 -12.610 1.00 92.25 98 GLU A C 1
ATOM 778 O O . GLU A 1 98 ? 0.151 0.072 -13.321 1.00 92.25 98 GLU A O 1
ATOM 783 N N . THR A 1 99 ? -0.200 0.972 -11.298 1.00 93.25 99 THR A N 1
ATOM 784 C CA . THR A 1 99 ? -0.303 -0.313 -10.589 1.00 93.25 99 THR A CA 1
ATOM 785 C C . THR A 1 99 ? -1.501 -1.116 -11.090 1.00 93.25 99 THR A C 1
ATOM 787 O O . THR A 1 99 ? -1.393 -2.313 -11.337 1.00 93.25 99 THR A O 1
ATOM 790 N N . GLN A 1 100 ? -2.642 -0.456 -11.294 1.00 91.06 100 GLN A N 1
ATOM 791 C CA . GLN A 1 100 ? -3.848 -1.079 -11.829 1.00 91.06 100 GLN A CA 1
ATOM 792 C C . GLN A 1 100 ? -3.616 -1.665 -13.229 1.00 91.06 100 GLN A C 1
ATOM 794 O O . GLN A 1 100 ? -4.104 -2.758 -13.492 1.00 91.06 100 GLN A O 1
ATOM 799 N N . LYS A 1 101 ? -2.866 -0.986 -14.108 1.00 90.31 101 LYS A N 1
ATOM 800 C CA . LYS A 1 101 ? -2.544 -1.502 -15.453 1.00 90.31 101 LYS A CA 1
ATOM 801 C C . LYS A 1 101 ? -1.744 -2.804 -15.423 1.00 90.31 101 LYS A C 1
ATOM 803 O O . LYS A 1 101 ? -1.893 -3.606 -16.333 1.00 90.31 101 LYS A O 1
ATOM 808 N N . LEU A 1 102 ? -0.901 -2.991 -14.408 1.00 91.56 102 LEU A N 1
ATOM 809 C CA . LEU A 1 102 ? -0.104 -4.207 -14.246 1.00 91.56 102 LEU A CA 1
ATOM 810 C C . LEU A 1 102 ? -0.893 -5.349 -13.596 1.00 91.56 102 LEU A C 1
ATOM 812 O O . LEU A 1 102 ? -0.733 -6.505 -13.962 1.00 91.56 102 LEU A O 1
ATOM 816 N N . VAL A 1 103 ? -1.757 -5.027 -12.631 1.00 91.25 103 VAL A N 1
ATOM 817 C CA . VAL A 1 103 ? -2.527 -6.033 -11.882 1.00 91.25 103 VAL A CA 1
ATOM 818 C C . VAL A 1 103 ? -3.777 -6.482 -12.638 1.00 91.25 103 VAL A C 1
ATOM 820 O O . VAL A 1 103 ? -4.189 -7.638 -12.541 1.00 91.25 103 VAL A O 1
ATOM 823 N N . CYS A 1 104 ? -4.430 -5.566 -13.351 1.00 86.06 104 CYS A N 1
ATOM 824 C CA . CYS A 1 104 ? -5.702 -5.839 -13.993 1.00 86.06 104 CYS A CA 1
ATOM 825 C C . CYS A 1 104 ? -5.538 -6.158 -15.479 1.00 86.06 104 CYS A C 1
ATOM 827 O O . CYS A 1 104 ? -5.203 -5.295 -16.284 1.00 86.06 104 CYS A O 1
ATOM 829 N N . ASN A 1 105 ? -5.920 -7.379 -15.853 1.00 73.31 105 ASN A N 1
ATOM 830 C CA . ASN A 1 105 ? -5.957 -7.831 -17.247 1.00 73.31 105 ASN A CA 1
ATOM 831 C C . ASN A 1 105 ? -7.236 -7.411 -17.998 1.00 73.31 105 ASN A C 1
ATOM 833 O O . ASN A 1 105 ? -7.473 -7.869 -19.115 1.00 73.31 105 ASN A O 1
ATOM 837 N N . GLN A 1 106 ? -8.100 -6.592 -17.388 1.00 72.56 106 GLN A N 1
ATOM 838 C CA . GLN A 1 106 ? -9.372 -6.167 -17.972 1.00 72.56 106 GLN A CA 1
ATOM 839 C C . GLN A 1 106 ? -9.364 -4.677 -18.317 1.00 72.56 106 GLN A C 1
ATOM 841 O O . GLN A 1 106 ? -8.939 -3.829 -17.533 1.00 72.56 106 GLN A O 1
ATOM 846 N N . VAL A 1 107 ? -9.915 -4.351 -19.487 1.00 64.75 107 VAL A N 1
ATOM 847 C CA . VAL A 1 107 ? -10.210 -2.967 -19.865 1.00 64.75 107 VAL A CA 1
ATOM 848 C C . VAL A 1 107 ? -11.494 -2.551 -19.159 1.00 64.75 107 VAL A C 1
ATOM 850 O O . VAL A 1 107 ? -12.579 -3.029 -19.489 1.00 64.75 107 VAL A O 1
ATOM 853 N N . HIS A 1 108 ? -11.379 -1.654 -18.185 1.00 67.19 108 HIS A N 1
ATOM 854 C CA . HIS A 1 108 ? -12.547 -1.051 -17.557 1.00 67.19 108 HIS A CA 1
ATOM 855 C C . HIS A 1 108 ? -13.005 0.160 -18.378 1.00 67.19 108 HIS A C 1
ATOM 857 O O . HIS A 1 108 ? -12.178 1.028 -18.676 1.00 67.19 108 HIS A O 1
ATOM 863 N N . PRO A 1 109 ? -14.296 0.263 -18.744 1.00 63.25 109 PRO A N 1
ATOM 864 C CA . PRO A 1 109 ? -14.818 1.490 -19.325 1.00 63.25 109 PRO A CA 1
ATOM 865 C C . PRO A 1 109 ? -14.629 2.629 -18.321 1.00 63.25 109 PRO A C 1
ATOM 867 O O . PRO A 1 109 ? -15.042 2.526 -17.166 1.00 63.25 109 PRO A O 1
ATOM 870 N N . ILE A 1 110 ? -13.976 3.708 -18.755 1.00 60.41 110 ILE A N 1
ATOM 871 C CA . ILE A 1 110 ? -13.805 4.908 -17.937 1.00 60.41 110 ILE A CA 1
ATOM 872 C C . ILE A 1 110 ? -15.180 5.565 -17.810 1.00 60.41 110 ILE A C 1
ATOM 874 O O . ILE A 1 110 ? -15.640 6.262 -18.713 1.00 60.41 110 ILE A O 1
ATOM 878 N N . THR A 1 111 ? -15.864 5.332 -16.695 1.00 50.94 111 THR A N 1
ATOM 879 C CA . THR A 1 111 ? -17.015 6.141 -16.297 1.00 50.94 111 THR A CA 1
ATOM 880 C C . THR A 1 111 ? -16.497 7.437 -15.697 1.00 50.94 111 THR A C 1
ATOM 882 O O . THR A 1 111 ? -16.091 7.472 -14.539 1.00 50.94 111 THR A O 1
ATOM 885 N N . TYR A 1 112 ? -16.497 8.505 -16.492 1.00 47.72 112 TYR A N 1
ATOM 886 C CA . TYR A 1 112 ? -16.486 9.853 -15.936 1.00 47.72 112 TYR A CA 1
ATOM 887 C C . TYR A 1 112 ? -17.815 10.052 -15.201 1.00 47.72 112 TYR A C 1
ATOM 889 O O . TYR A 1 112 ? -18.879 9.901 -15.806 1.00 47.72 112 TYR A O 1
ATOM 897 N N . GLU A 1 113 ? -17.769 10.352 -13.904 1.00 44.94 113 GLU A N 1
ATOM 898 C CA . GLU A 1 113 ? -18.915 10.977 -13.246 1.00 44.94 113 GLU A CA 1
ATOM 899 C C . GLU A 1 113 ? -19.092 12.360 -13.894 1.00 44.94 113 GLU A C 1
ATOM 901 O O . GLU A 1 113 ? -18.203 13.208 -13.802 1.00 44.94 113 GLU A O 1
ATOM 906 N N . GLN A 1 114 ? -20.183 12.525 -14.651 1.00 35.00 114 GLN A N 1
ATOM 907 C CA . GLN A 1 114 ? -20.646 13.810 -15.184 1.00 35.00 114 GLN A CA 1
ATOM 908 C C . GLN A 1 114 ? -21.488 14.537 -14.142 1.00 35.00 114 GLN A C 1
ATOM 910 O O . GLN A 1 114 ? -22.353 13.861 -13.535 1.00 35.00 114 GLN A O 1
#

Secondary structure (DSSP, 8-state):
--SSTT-S----SHHHHHHHHTSSSS--EEEEESTHHHHHHHHHTT-TTSEEEEEEEEESSSSSEEEEEEEETTT--EEEEEEEEE---SSS---HHHHHHHH--S--------

Radius of gyration: 17.38 Å; chains: 1; bounding box: 45×26×37 Å